Protein 4LHF (pdb70)

InterPro domains:
  IPR019679 Regulatory phage protein Cox [PF10743] (2-87)
  IPR038147 Cox superfamily [G3DSA:6.10.200.10] (1-91)

Radius of gyration: 16.73 Å; Cα contacts (8 Å, |Δi|>4): 70; chains: 1; bounding box: 28×59×22 Å

Secondary structure (DSSP, 8-state):
---SEEEHHHHHHHHT--HHHHHHHHHHT-S-EEEE--SS-----EEEEEHHHHHHHHHHHHHHS-HHHHHHGGGGGT-

B-factor: mean 90.61, std 18.56, range [57.7, 148.75]

Sequence (79 aa):
LMTDAIPYQEFAKLIGKSTGAVRRMIDKGKLPVIDMTDPQSASAGEYWVYLPAWNNGLKLAYESRPKEIRDGWLMWLGL

Foldseek 3Di:
DVDQKDFQCVVCVVVVHHSVVSVVCVVVPNAAWDFDDDPPDDDGHTIIGGRVCVVVVVVCVLVPDDCCVSVVCVVVVPD

Structure (mmCIF, N/CA/C/O backbone):
data_4LHF
#
_entry.id   4LHF
#
_cell.length_a   66.254
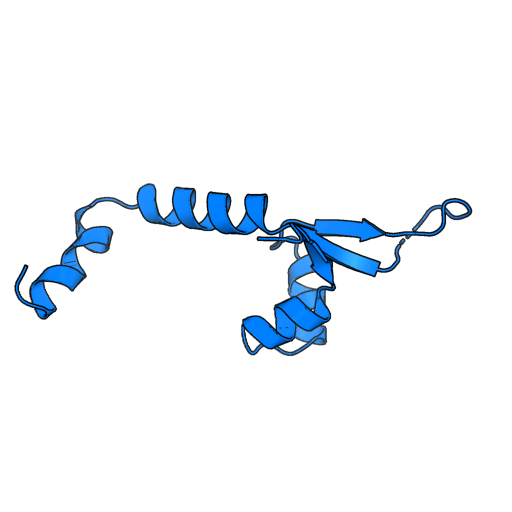_cell.length_b   66.254
_cell.length_c   33.802
_cell.angle_alpha   90.000
_cell.angle_beta   90.000
_cell.angle_gamma   120.000
#
_symmetry.space_group_name_H-M   'P 65'
#
loop_
_atom_site.group_PDB
_atom_site.id
_atom_site.type_symbol
_atom_site.label_atom_id
_atom_site.label_alt_id
_atom_site.label_comp_id
_atom_site.label_asym_id
_atom_site.label_entity_id
_atom_site.label_seq_id
_atom_site.pdbx_PDB_ins_code
_atom_site.Cartn_x
_atom_site.Cartn_y
_atom_site.Cartn_z
_atom_site.occupancy
_atom_site.B_iso_or_equiv
_atom_site.auth_seq_id
_atom_site.auth_comp_id
_atom_site.auth_asym_id
_atom_site.auth_atom_id
_atom_site.pdbx_PDB_model_num
ATOM 1 N N . LEU A 1 7 ? -68.140 4.096 5.271 1.00 99.19 7 LEU A N 1
ATOM 2 C CA . LEU A 1 7 ? -68.853 5.313 4.905 1.00 83.00 7 LEU A CA 1
ATOM 3 C C . LEU A 1 7 ? -68.131 6.537 5.457 1.00 92.36 7 LEU A C 1
ATOM 4 O O . LEU A 1 7 ? -68.424 7.000 6.559 1.00 83.34 7 LEU A O 1
ATOM 9 N N . MET A 1 8 ? -67.179 7.053 4.687 1.00 88.14 8 MET A N 1
ATOM 10 C CA . MET A 1 8 ? -66.405 8.215 5.108 1.00 71.35 8 MET A CA 1
ATOM 11 C C . MET A 1 8 ? -67.247 9.483 5.105 1.00 73.36 8 MET A C 1
ATOM 12 O O . MET A 1 8 ? -67.030 10.383 5.914 1.00 95.61 8 MET A O 1
ATOM 17 N N . THR A 1 9 ? -68.209 9.554 4.193 1.00 72.85 9 THR A N 1
ATOM 18 C CA . THR A 1 9 ? -69.123 10.687 4.154 1.00 73.27 9 THR A CA 1
ATOM 19 C C . THR A 1 9 ? -70.577 10.221 4.170 1.00 81.59 9 THR A C 1
ATOM 20 O O . THR A 1 9 ? -70.972 9.344 3.402 1.00 77.46 9 THR A O 1
ATOM 24 N N . ASP A 1 10 ? -71.366 10.809 5.062 1.00 85.04 10 ASP A N 1
ATOM 25 C CA . ASP A 1 10 ? -72.759 10.413 5.231 1.00 79.54 10 ASP A CA 1
ATOM 26 C C . ASP A 1 10 ? -73.687 11.151 4.276 1.00 76.36 10 ASP A C 1
ATOM 27 O O . ASP A 1 10 ? -74.899 10.936 4.287 1.00 80.04 10 ASP A O 1
ATOM 32 N N . ALA A 1 11 ? -73.117 12.022 3.452 1.00 75.24 11 ALA A N 1
ATOM 33 C CA . ALA A 1 11 ? -73.913 12.777 2.493 1.00 78.00 11 ALA A CA 1
ATOM 34 C C . ALA A 1 11 ? -73.183 12.988 1.176 1.00 72.13 11 ALA A C 1
ATOM 35 O O . ALA A 1 11 ? -71.983 13.263 1.158 1.00 71.90 11 ALA A O 1
ATOM 37 N N . ILE A 1 12 ? -73.910 12.854 0.071 1.00 72.70 12 ILE A N 1
ATOM 38 C CA . ILE A 1 12 ? -73.326 13.129 -1.241 1.00 70.52 12 ILE A CA 1
ATOM 39 C C . ILE A 1 12 ? -74.256 13.991 -2.080 1.00 73.31 12 ILE A C 1
ATOM 40 O O . ILE A 1 12 ? -75.470 13.851 -1.992 1.00 76.93 12 ILE A O 1
ATOM 45 N 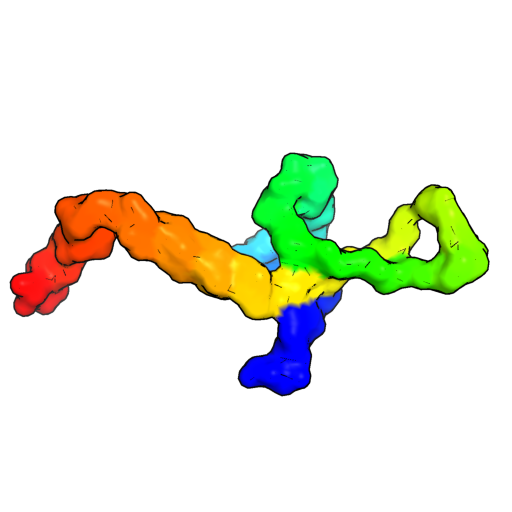N . PRO A 1 13 ? -73.685 14.896 -2.891 1.00 71.26 13 PRO A N 1
ATOM 46 C CA . PRO A 1 13 ? -74.494 15.749 -3.766 1.00 68.05 13 PRO A CA 1
ATOM 47 C C . PRO A 1 13 ? -75.423 14.898 -4.618 1.00 75.45 13 PRO A C 1
ATOM 48 O O . PRO A 1 13 ? -75.034 13.809 -5.035 1.00 87.92 13 PRO A O 1
ATOM 52 N N . TYR A 1 14 ? -76.634 15.389 -4.861 1.00 76.50 14 TYR A N 1
ATOM 53 C CA . TYR A 1 14 ? -77.679 14.583 -5.487 1.00 77.05 14 TYR A CA 1
ATOM 54 C C . TYR A 1 14 ? -77.327 14.112 -6.899 1.00 78.51 14 TYR A C 1
ATOM 55 O O . TYR A 1 14 ? -77.935 13.173 -7.415 1.00 83.79 14 TYR A O 1
ATOM 64 N N . GLN A 1 15 ? -76.342 14.758 -7.515 1.00 82.91 15 GLN A N 1
ATOM 65 C CA . GLN A 1 15 ? -75.88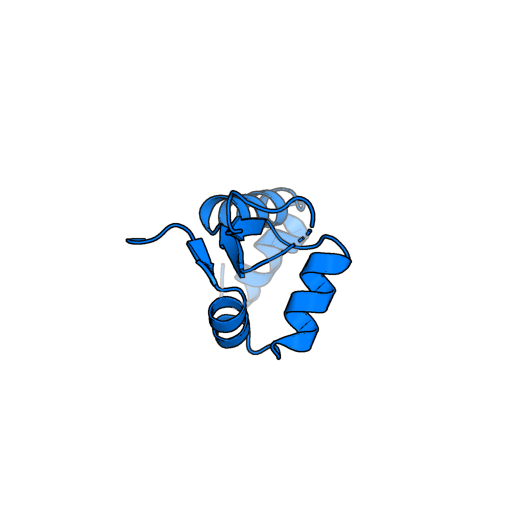1 14.358 -8.841 1.00 80.39 15 GLN A CA 1
ATOM 66 C C . GLN A 1 15 ? -75.108 13.043 -8.777 1.00 83.89 15 GLN A C 1
ATOM 67 O O . GLN A 1 15 ? -75.276 12.169 -9.629 1.00 81.51 15 GLN A O 1
ATOM 73 N N . GLU A 1 16 ? -74.256 12.913 -7.765 1.00 75.71 16 GLU A N 1
ATOM 74 C CA . GLU A 1 16 ? -73.510 11.680 -7.539 1.00 76.06 16 GLU A CA 1
ATOM 75 C C . GLU A 1 16 ? -74.464 10.544 -7.188 1.00 77.43 16 GLU A C 1
ATOM 76 O O . GLU A 1 16 ? -74.307 9.413 -7.661 1.00 82.45 16 GLU A O 1
ATOM 82 N N . PHE A 1 17 ? -75.453 10.856 -6.356 1.00 73.53 17 PHE A N 1
ATOM 83 C CA . PHE A 1 17 ? -76.492 9.900 -5.997 1.00 77.09 17 PHE A CA 1
ATOM 84 C C . PHE A 1 17 ? -77.253 9.470 -7.246 1.00 65.10 17 PHE A C 1
ATOM 85 O O . PHE A 1 17 ? -77.659 8.315 -7.375 1.00 77.59 17 PHE A O 1
ATOM 93 N N . ALA A 1 18 ? -77.437 10.414 -8.164 1.00 77.03 18 ALA A N 1
ATOM 94 C CA . ALA A 1 18 ? -78.069 10.129 -9.443 1.00 67.28 18 ALA A CA 1
ATOM 95 C C . ALA A 1 18 ? -77.214 9.161 -10.248 1.00 67.35 18 ALA A C 1
ATOM 96 O O . ALA A 1 18 ? -77.733 8.234 -10.869 1.00 80.13 18 ALA A O 1
ATOM 98 N N . LYS A 1 19 ? -75.902 9.385 -10.237 1.00 69.75 19 LYS A N 1
ATOM 99 C CA . LYS A 1 19 ? -74.977 8.497 -10.931 1.00 71.78 19 LYS A CA 1
ATOM 100 C C . LYS A 1 19 ? -75.022 7.091 -10.344 1.00 77.27 19 LYS A C 1
ATOM 101 O O . LYS A 1 19 ? -74.867 6.104 -11.064 1.00 80.13 19 LYS A O 1
ATOM 107 N N . LEU A 1 20 ? -75.235 7.003 -9.034 1.00 84.20 20 LEU A N 1
ATOM 108 C CA . LEU A 1 20 ? -75.238 5.712 -8.352 1.00 71.98 20 LEU A CA 1
ATOM 109 C C . LEU A 1 20 ? -76.457 4.851 -8.689 1.00 75.17 20 LEU A C 1
ATOM 110 O O . LEU A 1 20 ? -76.341 3.635 -8.835 1.00 83.36 20 LEU A O 1
ATOM 115 N N . ILE A 1 21 ? -77.623 5.479 -8.806 1.00 79.22 21 ILE A N 1
ATOM 116 C CA . ILE A 1 21 ? -78.852 4.737 -9.074 1.00 70.90 21 ILE A CA 1
ATOM 117 C C . ILE A 1 21 ? -79.184 4.675 -10.562 1.00 73.05 21 ILE A C 1
ATOM 118 O O . ILE A 1 21 ? -80.202 4.107 -10.956 1.00 79.17 21 ILE A O 1
ATOM 123 N N . GLY A 1 22 ? -78.320 5.262 -11.383 1.00 80.77 22 GLY A N 1
ATOM 124 C CA . GLY A 1 22 ? -78.475 5.197 -12.824 1.00 79.00 22 GLY A CA 1
ATOM 125 C C . GLY A 1 22 ? -79.560 6.104 -13.371 1.00 88.04 22 GLY A C 1
ATOM 126 O O . GLY A 1 22 ? -79.977 5.964 -14.520 1.00 104.59 22 GLY A O 1
ATOM 127 N N . LYS A 1 23 ? -80.022 7.037 -12.546 1.00 89.12 23 LYS A N 1
ATOM 128 C CA . LYS A 1 23 ? -81.028 7.998 -12.978 1.00 80.44 23 LYS A CA 1
ATOM 129 C C . LYS A 1 23 ? -80.372 9.291 -13.440 1.00 81.21 23 LYS A C 1
ATOM 130 O O . LYS A 1 23 ? -79.213 9.559 -13.122 1.00 83.70 23 LYS A O 1
ATOM 136 N N . SER A 1 24 ? -81.118 10.089 -14.194 1.00 86.61 24 SER A N 1
ATOM 137 C CA . SER A 1 24 ? -80.626 11.386 -14.630 1.00 76.81 24 SER A CA 1
ATOM 138 C C . SER A 1 24 ? -80.703 12.373 -13.473 1.00 81.32 24 SER A C 1
ATOM 139 O O . SER A 1 24 ? -81.348 12.109 -12.459 1.00 92.61 24 SER A O 1
ATOM 142 N N . THR A 1 25 ? -80.036 13.509 -13.629 1.00 77.35 25 THR A N 1
ATOM 143 C CA . THR A 1 25 ? -80.020 14.535 -12.597 1.00 73.64 25 THR A CA 1
ATOM 144 C C . THR A 1 25 ? -81.405 15.150 -12.414 1.00 75.94 25 THR A C 1
ATOM 145 O O . THR A 1 25 ? -81.874 15.340 -11.285 1.00 88.47 25 THR A O 1
ATOM 149 N N . GLY A 1 26 ? -82.059 15.445 -13.533 1.00 76.08 26 GLY A N 1
ATOM 150 C CA . GLY A 1 26 ? -83.383 16.037 -13.513 1.00 72.36 26 GLY A CA 1
ATOM 151 C C . GLY A 1 26 ? -84.392 15.138 -12.831 1.00 84.24 26 GLY A C 1
ATOM 152 O O . GLY A 1 26 ? -85.233 15.607 -12.062 1.00 100.11 26 GLY A O 1
ATOM 153 N N . ALA A 1 27 ? -84.302 13.841 -13.111 1.00 82.08 27 ALA A N 1
ATOM 154 C CA . ALA A 1 27 ? -85.175 12.855 -12.485 1.00 81.39 27 ALA A CA 1
ATOM 155 C C . ALA A 1 27 ? -85.057 12.897 -10.966 1.00 84.83 27 ALA A C 1
ATOM 156 O O . ALA A 1 27 ? -86.062 12.891 -10.254 1.00 87.59 27 ALA A O 1
ATOM 158 N N . VAL A 1 28 ? -83.823 12.947 -10.479 1.00 85.08 28 VAL A N 1
ATOM 159 C CA . VAL A 1 28 ? -83.566 12.958 -9.045 1.00 78.99 28 VAL A CA 1
ATOM 160 C C . VAL A 1 28 ? -84.026 14.262 -8.396 1.00 82.72 28 VAL A C 1
ATOM 161 O O . VAL A 1 28 ? -84.570 14.250 -7.293 1.00 90.99 28 VAL A O 1
ATOM 165 N N . ARG A 1 29 ? -83.823 15.383 -9.084 1.00 90.69 29 ARG A N 1
ATOM 166 C CA . ARG A 1 29 ? -84.293 16.659 -8.562 1.00 89.84 29 ARG A CA 1
ATOM 167 C C . ARG A 1 29 ? -85.814 16.652 -8.478 1.00 87.32 29 ARG A C 1
ATOM 168 O O . ARG A 1 29 ? -86.396 17.201 -7.536 1.00 99.39 29 ARG A O 1
ATOM 176 N N . ARG A 1 30 ? -86.455 16.015 -9.456 1.00 86.89 30 ARG A N 1
ATOM 177 C CA . ARG A 1 30 ? -87.905 15.838 -9.428 1.00 85.77 30 ARG A CA 1
ATOM 178 C C . ARG A 1 30 ? -88.332 14.956 -8.257 1.00 84.18 30 ARG A C 1
ATOM 179 O O . ARG A 1 30 ? -89.376 15.196 -7.642 1.00 100.55 30 ARG A O 1
ATOM 187 N N . MET A 1 31 ? -87.527 13.936 -7.963 1.00 91.47 31 MET A N 1
ATOM 188 C CA . MET A 1 31 ? -87.775 13.079 -6.809 1.00 81.66 31 MET A CA 1
ATOM 189 C C . MET A 1 31 ? -87.721 13.895 -5.524 1.00 82.87 31 MET A C 1
ATOM 190 O O . MET A 1 31 ? -88.544 13.715 -4.631 1.00 100.86 31 MET A O 1
ATOM 195 N N . ILE A 1 32 ? -86.746 14.795 -5.438 1.00 78.81 32 ILE A N 1
ATOM 196 C CA . ILE A 1 32 ? -86.595 15.658 -4.273 1.00 80.56 32 ILE A CA 1
ATOM 197 C C . ILE A 1 32 ? -87.786 16.599 -4.128 1.00 93.64 32 ILE A C 1
ATOM 198 O O . ILE A 1 32 ? -88.306 16.788 -3.026 1.00 99.41 32 ILE A O 1
ATOM 203 N N . ASP A 1 33 ? -88.220 17.180 -5.243 1.00 104.27 33 ASP A N 1
ATOM 204 C CA . ASP A 1 33 ? -89.331 18.125 -5.216 1.00 92.83 33 ASP A CA 1
ATOM 205 C C . ASP A 1 33 ? -90.639 17.445 -4.838 1.00 90.88 33 ASP A C 1
ATOM 206 O O . ASP A 1 33 ? -91.471 18.028 -4.144 1.00 98.46 33 ASP A O 1
ATOM 211 N N . LYS A 1 34 ? -90.816 16.209 -5.293 1.00 91.03 34 LYS A N 1
ATOM 212 C CA . LYS A 1 34 ? -91.995 15.434 -4.920 1.00 80.39 34 LYS A CA 1
ATOM 213 C C . LYS A 1 34 ? -91.905 14.934 -3.479 1.00 91.26 34 LYS A C 1
ATOM 214 O O . LYS A 1 34 ? -92.910 14.539 -2.886 1.00 95.85 34 LYS A O 1
ATOM 220 N N . GLY A 1 35 ? -90.695 14.955 -2.926 1.00 87.46 35 GLY A N 1
ATOM 221 C CA . GLY A 1 35 ? -90.468 14.591 -1.538 1.00 79.55 35 GLY A CA 1
ATOM 222 C C . GLY A 1 35 ? -90.232 13.108 -1.331 1.00 82.25 35 GLY A C 1
ATOM 223 O O . GLY A 1 35 ? -90.871 12.485 -0.485 1.00 84.23 35 GLY A O 1
ATOM 224 N N . LYS A 1 36 ? -89.304 12.543 -2.098 1.00 82.44 36 LYS A N 1
ATOM 225 C CA . LYS A 1 36 ? -89.045 11.107 -2.051 1.00 84.77 36 LYS A CA 1
ATOM 226 C C . LYS A 1 36 ? -87.721 10.742 -1.380 1.00 90.23 36 LYS A C 1
ATOM 227 O O . LYS A 1 36 ? -87.450 9.563 -1.145 1.00 91.97 36 LYS A O 1
ATOM 233 N N . LEU A 1 37 ? -86.894 11.738 -1.080 1.00 81.36 37 LEU A N 1
ATOM 234 C CA . LEU A 1 37 ? -85.536 11.461 -0.619 1.00 75.14 37 LEU A CA 1
ATOM 235 C C . LEU A 1 37 ? -85.127 12.247 0.623 1.00 76.50 37 LEU A C 1
ATOM 236 O O . LEU A 1 37 ? -85.487 13.413 0.774 1.00 81.91 37 LEU A O 1
ATOM 241 N N . PRO A 1 38 ? -84.364 11.600 1.520 1.00 75.58 38 PRO A N 1
ATOM 242 C CA . PRO A 1 38 ? -83.802 12.274 2.693 1.00 65.63 38 PRO A CA 1
ATOM 243 C C . PRO A 1 38 ? -82.753 13.279 2.249 1.00 76.52 38 PRO A C 1
ATOM 244 O O . PRO A 1 38 ? -81.749 12.900 1.651 1.00 82.05 38 PRO A O 1
ATOM 248 N N . VAL A 1 39 ? -82.987 14.552 2.544 1.00 83.47 39 VAL A N 1
ATOM 249 C CA . VAL A 1 39 ? -82.214 15.623 1.930 1.00 81.78 39 VAL A CA 1
ATOM 250 C C . VAL A 1 39 ? -81.728 16.678 2.922 1.00 82.86 39 VAL A C 1
ATOM 251 O O . VAL A 1 39 ? -82.429 17.034 3.863 1.00 102.40 39 VAL A O 1
ATOM 255 N N . ILE A 1 40 ? -80.502 17.147 2.712 1.00 74.52 40 ILE A N 1
ATOM 256 C CA . ILE A 1 40 ? -79.968 18.294 3.426 1.00 75.64 40 ILE A CA 1
ATOM 257 C C . ILE A 1 40 ? -79.665 19.384 2.412 1.00 86.33 40 ILE A C 1
ATOM 258 O O . ILE A 1 40 ? -79.211 19.099 1.302 1.00 93.25 40 ILE A O 1
ATOM 263 N N . ASP A 1 41 ? -79.923 20.631 2.787 1.00 96.08 41 ASP A N 1
ATOM 264 C CA . ASP A 1 41 ? -79.693 21.747 1.887 1.00 83.89 41 ASP A CA 1
ATOM 265 C C . ASP A 1 41 ? -78.484 22.575 2.304 1.00 91.76 41 ASP A C 1
ATOM 266 O O . ASP A 1 41 ? -78.446 23.125 3.404 1.00 101.20 41 ASP A O 1
ATOM 271 N N . MET A 1 42 ? -77.497 22.651 1.418 1.00 96.00 42 MET A N 1
ATOM 272 C CA . MET A 1 42 ? -76.349 23.522 1.619 1.00 100.90 42 MET A CA 1
ATOM 273 C C . MET A 1 42 ? -76.578 24.840 0.887 1.00 104.25 42 MET A C 1
ATOM 274 O O . MET A 1 42 ? -76.637 24.878 -0.344 1.00 107.39 42 MET A O 1
ATOM 279 N N . THR A 1 43 ? -76.713 25.918 1.652 1.00 109.82 43 THR A N 1
ATOM 280 C CA . THR A 1 43 ? -77.089 27.212 1.096 1.00 101.92 43 THR A CA 1
ATOM 281 C C . THR A 1 43 ? -76.432 28.364 1.848 1.00 106.85 43 THR A C 1
ATOM 282 O O . THR A 1 43 ? -76.340 28.343 3.076 1.00 111.52 43 THR A O 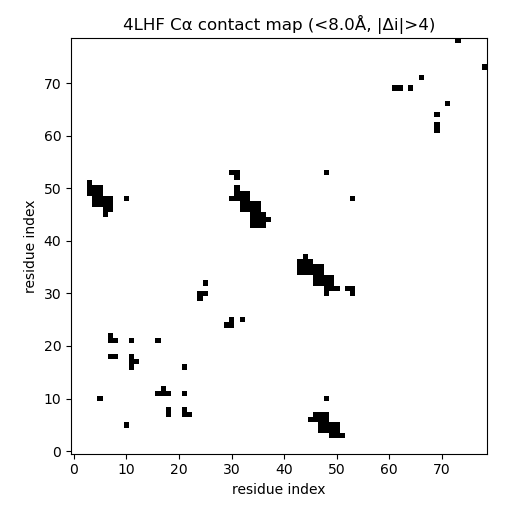1
ATOM 286 N N . ASP A 1 44 ? -75.991 29.351 1.082 1.00 99.44 44 ASP A N 1
ATOM 287 C CA . ASP A 1 44 ? -75.350 30.513 1.639 1.00 109.81 44 ASP A CA 1
ATOM 288 C C . ASP A 1 44 ? -76.176 31.009 2.781 1.00 112.58 44 ASP A C 1
ATOM 289 O O . ASP A 1 44 ? -77.387 31.113 2.682 1.00 110.83 44 ASP A O 1
ATOM 294 N N . PRO A 1 45 ? -75.433 31.353 3.914 1.00 112.62 45 PRO A N 1
ATOM 295 C CA . PRO A 1 45 ? -76.258 31.847 5.017 1.00 112.48 45 PRO A CA 1
ATOM 296 C C 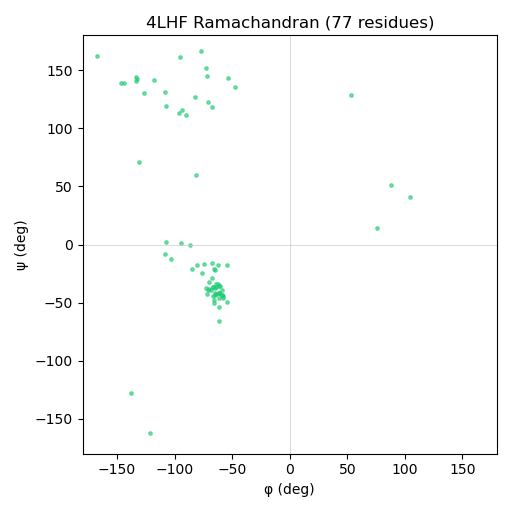. PRO A 1 45 ? -76.994 33.110 4.597 1.00 123.35 45 PRO A C 1
ATOM 297 O O . PRO A 1 45 ? -78.117 33.340 5.021 1.00 118.40 45 PRO A O 1
ATOM 301 N N . GLN A 1 46 ? -76.358 33.947 3.792 1.00 128.96 46 GLN A N 1
ATOM 302 C CA . GLN A 1 46 ? -76.985 35.204 3.423 1.00 128.80 46 GLN A CA 1
ATOM 303 C C . GLN A 1 46 ? -77.984 35.037 2.283 1.00 133.10 46 GLN A C 1
ATOM 304 O O . GLN A 1 46 ? -77.844 35.632 1.220 1.00 129.81 46 GLN A O 1
ATOM 310 N N . SER A 1 47 ? -78.994 34.210 2.511 1.00 132.70 47 SER A N 1
ATOM 311 C CA . SER A 1 47 ? -80.200 34.226 1.705 1.00 123.11 47 SER A CA 1
ATOM 312 C C . SER A 1 47 ? -81.311 33.414 2.344 1.00 134.00 47 SER A C 1
ATOM 313 O O . SER A 1 47 ? -81.053 32.577 3.199 1.00 129.48 47 SER A O 1
ATOM 316 N N . ALA A 1 48 ? -82.545 33.632 1.919 1.00 135.81 48 ALA A N 1
ATOM 317 C CA . ALA A 1 48 ? -83.650 32.894 2.512 1.00 137.66 48 ALA A CA 1
ATOM 318 C C . ALA A 1 48 ? -84.575 32.261 1.481 1.00 140.89 48 ALA A C 1
ATOM 319 O O . ALA A 1 48 ? -85.711 32.677 1.320 1.00 140.89 48 ALA A O 1
ATOM 321 N N . SER A 1 49 ? -84.109 31.225 0.804 1.00 134.09 49 SER A N 1
ATOM 322 C CA . SER A 1 49 ? -84.932 30.582 -0.203 1.00 123.68 49 SER A CA 1
ATOM 323 C C . SER A 1 49 ? -85.437 31.620 -1.178 1.00 112.20 49 SER A C 1
ATOM 324 O O . SER A 1 49 ? -84.669 32.142 -1.975 1.00 103.01 49 SER A O 1
ATOM 327 N N . ALA A 1 52 ? -83.256 27.667 -3.016 1.00 111.82 52 ALA A N 1
ATOM 328 C CA . ALA A 1 52 ? -82.314 26.846 -2.263 1.00 118.50 52 ALA A CA 1
ATOM 329 C C . ALA A 1 52 ? -80.953 26.779 -2.952 1.00 127.01 52 ALA A C 1
ATOM 330 O O . ALA A 1 52 ? -80.640 27.604 -3.810 1.00 127.02 52 ALA A O 1
ATOM 332 N N . GLY A 1 53 ? -80.149 25.793 -2.569 1.00 110.79 53 GLY A N 1
ATOM 333 C CA . GLY A 1 53 ? -78.820 25.630 -3.130 1.00 100.59 53 GLY A CA 1
ATOM 334 C C . GLY A 1 53 ? -78.483 24.183 -3.428 1.00 108.47 53 GLY A C 1
ATOM 335 O O . GLY A 1 53 ? -79.242 23.486 -4.102 1.00 113.28 53 GLY A O 1
ATOM 336 N N . GLU A 1 54 ? -77.339 23.730 -2.925 1.00 101.16 54 GLU A N 1
ATOM 337 C CA . GLU A 1 54 ? -76.897 22.359 -3.151 1.00 92.67 54 GLU A CA 1
ATOM 338 C C . GLU A 1 54 ? -77.746 21.358 -2.382 1.00 80.81 54 GLU A C 1
ATOM 339 O O . GLU A 1 54 ? -77.862 21.440 -1.164 1.00 89.08 54 GLU A O 1
ATOM 345 N N . TYR A 1 55 ? -78.339 20.412 -3.100 1.00 88.54 55 TYR A N 1
ATOM 346 C CA . TYR A 1 55 ? -79.094 19.344 -2.462 1.00 75.37 55 TYR A CA 1
ATOM 347 C C . TYR A 1 55 ? -78.212 18.121 -2.248 1.00 82.45 55 TYR A C 1
ATOM 348 O O . TYR A 1 55 ? -77.743 17.506 -3.206 1.00 83.44 55 TYR A O 1
ATOM 357 N N . TRP A 1 56 ? -77.981 17.781 -0.984 1.00 73.88 56 TRP A N 1
ATOM 358 C CA . TRP A 1 56 ? -77.177 16.616 -0.640 1.00 71.56 56 TRP A CA 1
ATOM 359 C C . TRP A 1 56 ? -78.062 15.517 -0.073 1.00 74.14 56 TRP A C 1
ATOM 360 O O . TRP A 1 56 ? -78.873 15.761 0.811 1.00 84.22 56 TRP A O 1
ATOM 371 N N . VAL A 1 57 ? -77.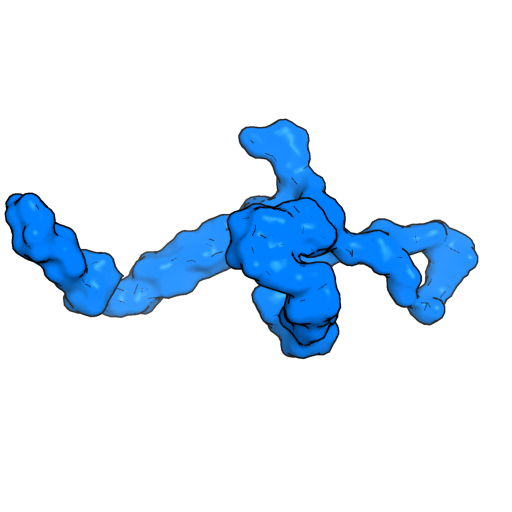906 14.303 -0.583 1.00 78.49 57 VAL A N 1
ATOM 372 C CA . VAL A 1 57 ? -78.608 13.160 -0.023 1.00 70.88 57 VAL A CA 1
ATOM 373 C C . VAL A 1 57 ? -77.866 12.626 1.196 1.00 71.12 57 VAL A C 1
ATOM 374 O O . VAL A 1 57 ? -76.659 12.351 1.134 1.00 84.40 57 VAL A O 1
ATOM 378 N N . TYR A 1 58 ? -78.600 12.505 2.301 1.00 73.22 58 TYR A N 1
ATOM 379 C CA . TYR A 1 58 ? -78.075 11.976 3.552 1.00 72.72 58 TYR A CA 1
ATOM 380 C C . TYR A 1 58 ? -78.278 10.468 3.577 1.00 72.71 58 TYR A C 1
ATOM 381 O O . TYR A 1 58 ? -79.405 9.985 3.668 1.00 86.87 58 TYR A O 1
ATOM 390 N N . LEU A 1 59 ? -77.175 9.733 3.498 1.00 73.62 59 LEU A N 1
ATOM 391 C CA . LEU A 1 59 ? -77.204 8.284 3.281 1.00 72.42 59 LEU A CA 1
ATOM 392 C C . LEU A 1 59 ? -77.665 7.384 4.443 1.00 69.76 59 LEU A C 1
ATOM 393 O O . LEU A 1 59 ? -78.318 6.369 4.198 1.00 74.36 59 LEU A O 1
ATOM 398 N N . PRO A 1 60 ? -77.308 7.722 5.698 1.00 69.23 60 PRO A N 1
ATOM 399 C CA . PRO A 1 60 ? -77.808 6.884 6.797 1.00 77.28 60 PRO A CA 1
ATOM 400 C C . PRO A 1 60 ? -79.331 6.806 6.848 1.00 78.84 60 PRO A C 1
ATOM 401 O O . PRO A 1 60 ? -79.884 5.720 7.025 1.00 85.84 60 PRO A O 1
ATOM 405 N N . ALA A 1 61 ? -79.995 7.946 6.688 1.00 75.27 61 ALA A N 1
ATOM 406 C CA . ALA A 1 61 ? -81.451 7.989 6.680 1.00 65.53 61 ALA A CA 1
ATOM 407 C C . ALA A 1 61 ? -82.006 7.162 5.526 1.00 71.99 61 ALA A C 1
ATOM 408 O O . ALA A 1 61 ? -82.988 6.434 5.682 1.00 88.36 61 ALA A O 1
ATOM 410 N N . TRP A 1 62 ? -81.358 7.278 4.372 1.00 71.99 62 TRP A N 1
ATOM 411 C CA . TRP A 1 62 ? -81.761 6.565 3.166 1.00 62.70 62 TRP A CA 1
ATOM 412 C C . TRP A 1 62 ? -81.701 5.054 3.363 1.00 70.44 62 TRP A C 1
ATOM 413 O O . TRP A 1 62 ? -82.691 4.351 3.154 1.00 81.31 62 TRP A O 1
ATOM 424 N N . ASN A 1 63 ? -80.544 4.561 3.793 1.00 80.02 63 ASN A N 1
ATOM 425 C CA . ASN A 1 63 ? -80.343 3.125 3.960 1.00 80.62 63 ASN A CA 1
ATOM 426 C C . ASN A 1 63 ? -81.120 2.518 5.126 1.00 73.42 63 ASN A C 1
ATOM 427 O O . ASN A 1 63 ? -81.638 1.404 5.017 1.00 81.67 63 ASN A O 1
ATOM 432 N N . ASN A 1 64 ? -81.206 3.248 6.235 1.00 72.65 64 ASN A N 1
ATOM 433 C CA . ASN A 1 64 ? -82.038 2.813 7.350 1.00 80.14 64 ASN A CA 1
ATOM 434 C C . ASN A 1 64 ? -83.509 2.775 6.950 1.00 81.04 64 ASN A C 1
ATOM 435 O O . ASN A 1 64 ? -84.264 1.914 7.402 1.00 86.44 64 ASN A O 1
ATOM 440 N N . GLY A 1 65 ? -83.903 3.708 6.088 1.00 88.43 65 GLY A N 1
ATOM 441 C CA . GLY A 1 65 ? -85.254 3.742 5.557 1.00 89.31 65 GLY A CA 1
ATOM 442 C C . GLY A 1 65 ? -85.545 2.542 4.674 1.00 83.01 65 GLY A C 1
ATOM 443 O O . GLY A 1 65 ? -86.584 1.892 4.814 1.00 84.04 65 GLY A O 1
ATOM 444 N N . LEU A 1 66 ? -84.624 2.247 3.761 1.00 80.15 66 LEU A N 1
ATOM 445 C CA . LEU A 1 66 ? -84.734 1.066 2.912 1.00 80.22 66 LEU A CA 1
ATOM 446 C C . LEU A 1 66 ? -84.806 -0.207 3.754 1.00 89.04 66 LEU A C 1
ATOM 447 O O . LEU A 1 66 ? -85.550 -1.134 3.431 1.00 87.08 66 LEU A O 1
ATOM 452 N N . LYS A 1 67 ? -84.027 -0.242 4.833 1.00 91.03 67 LYS A N 1
ATOM 453 C CA . LYS A 1 67 ? -83.982 -1.396 5.731 1.00 82.83 67 LYS A CA 1
ATOM 454 C C . LYS A 1 67 ? -85.324 -1.584 6.434 1.00 82.72 67 LYS A C 1
ATOM 455 O O . LYS A 1 67 ? -85.875 -2.688 6.440 1.00 87.11 67 LYS A O 1
ATOM 461 N N . LEU A 1 68 ? -85.837 -0.506 7.026 1.00 78.41 68 LEU A N 1
ATOM 462 C CA . LEU A 1 68 ? -87.151 -0.529 7.659 1.00 72.90 68 LEU A CA 1
ATOM 463 C C . LEU A 1 68 ? -88.210 -1.024 6.682 1.00 79.46 68 LEU A C 1
ATOM 464 O O . LEU A 1 68 ? -89.006 -1.914 7.000 1.00 94.85 68 LEU A O 1
ATOM 469 N N . ALA A 1 69 ? -88.202 -0.439 5.488 1.00 84.62 69 ALA A N 1
ATOM 470 C CA . ALA A 1 69 ? -89.159 -0.780 4.446 1.00 89.80 69 ALA A CA 1
ATOM 471 C C . ALA A 1 69 ? -89.100 -2.256 4.063 1.00 85.91 69 ALA A C 1
ATOM 472 O O . ALA A 1 69 ? -90.136 -2.899 3.891 1.00 97.60 69 ALA A O 1
ATOM 474 N N . TYR A 1 70 ? -87.892 -2.791 3.924 1.00 78.18 70 TYR A N 1
ATOM 475 C CA . TYR A 1 70 ? -87.749 -4.179 3.507 1.00 80.37 70 TYR A CA 1
ATOM 476 C C . TYR A 1 70 ? -88.052 -5.162 4.632 1.00 90.27 70 TYR A C 1
ATOM 477 O O . TYR A 1 70 ? -88.417 -6.308 4.380 1.00 92.37 70 TYR A O 1
ATOM 486 N N . GLU A 1 71 ? -87.894 -4.719 5.874 1.00 89.67 71 GLU A N 1
ATOM 487 C CA . GLU A 1 71 ? -88.189 -5.584 7.011 1.00 85.44 71 GLU A CA 1
ATOM 488 C C . GLU A 1 71 ? -89.667 -5.562 7.390 1.00 101.75 71 GLU A C 1
ATOM 489 O O . GLU A 1 71 ? -90.162 -6.490 8.034 1.00 94.53 71 GLU A O 1
ATOM 495 N N . SER A 1 72 ? -90.370 -4.508 6.984 1.00 101.52 72 SER A N 1
ATOM 496 C CA . SER A 1 72 ? -91.767 -4.335 7.379 1.00 97.16 72 SER A CA 1
ATOM 497 C C . SER A 1 72 ? -92.750 -5.159 6.543 1.00 105.07 72 SER A C 1
ATOM 498 O O . SER A 1 72 ? -93.894 -5.359 6.947 1.00 126.76 72 SER A O 1
ATOM 501 N N . ARG A 1 73 ? -92.316 -5.623 5.377 1.00 107.50 73 ARG A N 1
ATOM 502 C CA . ARG A 1 73 ? -93.157 -6.505 4.576 1.00 103.90 73 ARG A CA 1
ATOM 503 C C . ARG A 1 73 ? -93.218 -7.879 5.237 1.00 107.36 73 ARG A C 1
ATOM 504 O O . ARG A 1 73 ? -92.288 -8.271 5.944 1.00 114.91 73 ARG A O 1
ATOM 512 N N . PRO A 1 74 ? -94.323 -8.611 5.030 1.00 124.13 74 PRO A N 1
ATOM 513 C CA . PRO A 1 74 ? -94.456 -9.905 5.705 1.00 129.65 74 PRO A CA 1
ATOM 514 C C . PRO A 1 74 ? -93.518 -10.948 5.109 1.00 130.90 74 PRO A C 1
ATOM 515 O O . PRO A 1 74 ? -93.283 -10.946 3.900 1.00 126.20 74 PRO A O 1
ATOM 519 N N . LYS A 1 75 ? -93.003 -11.834 5.958 1.00 118.17 75 LYS A N 1
ATOM 520 C CA . LYS A 1 75 ? -91.935 -12.763 5.584 1.00 117.72 75 LYS A CA 1
ATOM 521 C C . LYS A 1 75 ? -92.211 -13.636 4.359 1.00 123.97 75 LYS A C 1
ATOM 522 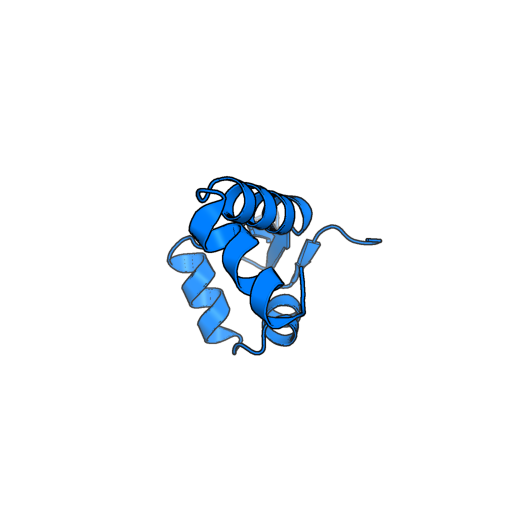O O . LYS A 1 75 ? -91.284 -14.204 3.785 1.00 126.85 75 LYS A O 1
ATOM 528 N N . GLU A 1 76 ? -93.476 -13.747 3.964 1.00 128.48 76 GLU A N 1
ATOM 529 C CA . GLU A 1 76 ? -93.830 -14.543 2.794 1.00 128.31 76 GLU A CA 1
ATOM 530 C C . GLU A 1 76 ? -93.170 -13.982 1.539 1.00 124.64 76 GLU A C 1
ATOM 531 O O . GLU A 1 76 ? -92.303 -14.624 0.942 1.00 140.53 76 GLU A O 1
ATOM 537 N N . ILE A 1 77 ? -93.578 -12.778 1.149 1.00 122.13 77 ILE A N 1
ATOM 538 C CA . ILE A 1 77 ? -92.995 -12.112 -0.008 1.00 135.23 77 ILE A CA 1
ATOM 539 C C . ILE A 1 77 ? -91.501 -11.865 0.187 1.00 132.86 77 ILE A C 1
ATOM 540 O O . ILE A 1 77 ? -90.692 -12.142 -0.702 1.00 125.47 77 ILE A O 1
ATOM 545 N N . ARG A 1 78 ? -91.148 -11.359 1.364 1.00 123.14 78 ARG A N 1
ATOM 546 C CA . ARG A 1 78 ? -89.775 -10.974 1.674 1.00 104.92 78 ARG A CA 1
ATOM 547 C C . ARG A 1 78 ? -88.769 -12.120 1.556 1.00 103.13 78 ARG A C 1
ATOM 548 O O . ARG A 1 78 ? -87.678 -11.942 1.012 1.00 103.68 78 ARG A O 1
ATOM 556 N N . ASP A 1 79 ? -89.140 -13.294 2.057 1.00 92.23 79 ASP A N 1
ATOM 557 C CA . ASP A 1 79 ? -88.215 -14.424 2.113 1.00 89.69 79 ASP A CA 1
ATOM 558 C C . ASP A 1 79 ? -88.523 -15.532 1.106 1.00 90.84 79 ASP A C 1
ATOM 559 O O . ASP A 1 79 ? -87.834 -16.552 1.073 1.00 96.13 79 ASP A O 1
ATOM 564 N N . GLY A 1 80 ? -89.550 -15.331 0.287 1.00 90.03 80 GLY A N 1
ATOM 565 C CA . GLY A 1 80 ? -89.960 -16.341 -0.673 1.00 75.71 80 GLY A CA 1
ATOM 566 C C . GLY A 1 80 ? -88.950 -16.617 -1.774 1.00 92.98 80 GLY A C 1
ATOM 567 O O . GLY A 1 80 ? -88.791 -17.759 -2.206 1.00 99.11 80 GLY A O 1
ATOM 568 N N . TRP A 1 81 ? -88.264 -15.571 -2.223 1.00 91.91 81 TRP A N 1
ATOM 569 C CA . TRP A 1 81 ? -87.346 -15.673 -3.356 1.00 76.97 81 TRP A CA 1
ATOM 570 C C . TRP A 1 81 ? -86.139 -16.571 -3.081 1.00 84.74 81 TRP A C 1
ATOM 571 O O . TRP A 1 81 ? -85.501 -17.066 -4.011 1.00 94.88 81 TRP A O 1
ATOM 582 N N . LEU A 1 82 ? -85.829 -16.771 -1.804 1.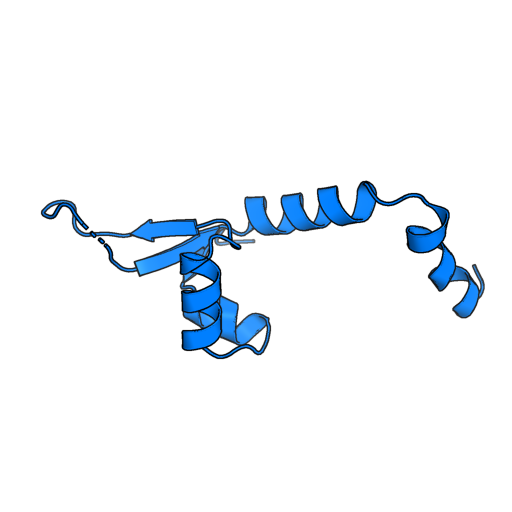00 85.56 82 LEU A N 1
ATOM 583 C CA . LEU A 1 82 ? -84.674 -17.570 -1.404 1.00 78.55 82 LEU A CA 1
ATOM 584 C C . LEU A 1 82 ? -84.832 -19.040 -1.781 1.00 82.18 82 LEU A C 1
ATOM 585 O O . LEU A 1 82 ? -83.848 -19.774 -1.876 1.00 84.79 82 LEU A O 1
ATOM 590 N N . MET A 1 83 ? -86.074 -19.465 -1.992 1.00 83.83 83 MET A N 1
ATOM 591 C CA . MET A 1 83 ? -86.361 -20.841 -2.381 1.00 83.79 83 MET A CA 1
ATOM 592 C C . MET A 1 83 ? -85.840 -21.135 -3.783 1.00 92.10 83 MET A C 1
ATOM 593 O O . MET A 1 83 ? -85.500 -22.274 -4.103 1.00 108.45 83 MET A O 1
ATOM 598 N N . TRP A 1 84 ? -85.780 -20.099 -4.615 1.00 88.62 84 TRP A N 1
ATOM 599 C CA . TRP A 1 84 ? -85.281 -20.235 -5.978 1.00 89.26 84 TRP A CA 1
ATOM 600 C C . TRP A 1 84 ? -83.791 -20.552 -6.005 1.00 91.04 84 TRP A C 1
ATOM 601 O O . TRP A 1 84 ? -83.260 -20.991 -7.024 1.00 93.62 84 TRP A O 1
ATOM 612 N N . LEU A 1 85 ? -83.123 -20.329 -4.879 1.00 98.78 85 LEU A N 1
ATOM 613 C CA . LEU A 1 85 ? -81.695 -20.588 -4.770 1.00 102.58 85 LEU A CA 1
ATOM 614 C C . LEU A 1 85 ? -81.438 -21.887 -4.013 1.00 106.75 85 LEU A C 1
ATOM 615 O O . LEU A 1 85 ? -80.320 -22.404 -4.008 1.00 99.61 85 LEU A O 1
ATOM 620 N N . GLY A 1 86 ? -82.480 -22.409 -3.373 1.00 105.00 86 GLY A N 1
ATOM 621 C CA . GLY A 1 86 ? -82.381 -23.654 -2.631 1.00 93.85 86 GLY A CA 1
ATOM 622 C C . GLY A 1 86 ? -82.349 -23.451 -1.128 1.00 102.35 86 GLY A C 1
ATOM 623 O O . GLY A 1 86 ? -81.597 -24.117 -0.418 1.00 114.03 86 GLY A O 1
ATOM 624 N N . LEU A 1 87 ? -83.172 -22.528 -0.641 1.00 92.57 87 LEU A N 1
ATOM 625 C CA . LEU A 1 87 ? -83.223 -22.224 0.783 1.00 88.04 87 LEU A CA 1
ATOM 626 C C . LEU A 1 87 ? -84.661 -22.239 1.289 1.00 87.61 87 LEU A C 1
ATOM 627 O O . LEU A 1 87 ? -85.070 -23.156 2.000 1.00 105.22 87 LEU A O 1
#

Nearest PDB structures (foldseek):
  4lhf-assembly1_A  TM=1.013E+00  e=2.028E-15  Peduovirus P2
  6ama-assembly1_A  TM=7.243E-01  e=9.301E-02  Streptomyces venezuelae
  5xxu-assembly1_Z  TM=5.315E-01  e=1.475E+00  Toxoplasma gondii
  5afq-assembly2_B  TM=5.180E-01  e=2.498E+00  Homo sapiens
  5z7b-assembly1_A  TM=4.520E-01  e=1.683E+00  Corynebacterium glutamicum

CATH classification: 6.10.200.10

Organism: Escherichia phage P2 (NCBI:txid2905681)

Solvent-accessible surface area: 6350 Å² total; per-residue (Å²): 150,209,73,61,18,20,37,27,66,70,6,2,146,120,70,72,104,70,55,17,26,0,106,152,33,18,106,168,62,129,20,38,53,85,63,101,54,84,129,161,75,92,134,89,41,73,53,67,0,80,20,34,48,66,75,85,33,83,133,126,59,101,99,95,90,83,140,125,119,60,63,29,134,51,145,230,124,62,157